Protein AF-A0A543CWU3-F1 (afdb_monomer)

Structure (mmCIF, N/CA/C/O backbone):
data_AF-A0A543CWU3-F1
#
_entry.id   AF-A0A543CWU3-F1
#
loop_
_atom_site.group_PDB
_atom_site.id
_atom_site.type_symbol
_atom_site.label_atom_id
_atom_site.label_alt_id
_atom_site.label_comp_id
_atom_site.label_asym_id
_atom_site.label_entity_id
_atom_site.label_seq_id
_atom_site.pdbx_PDB_ins_code
_atom_site.Cartn_x
_atom_site.Cartn_y
_atom_site.Cartn_z
_atom_site.occupancy
_atom_site.B_iso_or_equiv
_atom_site.auth_seq_id
_atom_site.auth_comp_id
_atom_site.auth_asym_id
_atom_site.auth_atom_id
_atom_site.pdbx_PDB_model_num
ATOM 1 N N . MET A 1 1 ? -4.677 5.388 -4.896 1.00 94.62 1 MET A N 1
ATOM 2 C CA . MET A 1 1 ? -3.622 6.237 -5.484 1.00 94.62 1 MET A CA 1
ATOM 3 C C . MET A 1 1 ? -2.905 5.457 -6.568 1.00 94.62 1 MET A C 1
ATOM 5 O O . MET A 1 1 ? -2.713 4.260 -6.399 1.00 94.62 1 MET A O 1
ATOM 9 N N . LEU A 1 2 ? -2.554 6.129 -7.661 1.00 96.38 2 LEU A N 1
ATOM 10 C CA . LEU A 1 2 ? -1.727 5.587 -8.738 1.00 96.38 2 LEU A CA 1
ATOM 11 C C . LEU A 1 2 ? -0.329 6.188 -8.590 1.00 96.38 2 LEU A C 1
ATOM 13 O O . LEU A 1 2 ? -0.213 7.404 -8.432 1.00 96.38 2 LEU A O 1
ATOM 17 N N . LEU A 1 3 ? 0.704 5.352 -8.581 1.00 94.81 3 LEU A N 1
ATOM 18 C CA . LEU A 1 3 ? 2.088 5.764 -8.368 1.00 94.81 3 LEU A CA 1
ATOM 19 C C . LEU A 1 3 ? 2.961 5.273 -9.525 1.00 94.81 3 LEU A C 1
ATOM 21 O O . LEU A 1 3 ? 2.738 4.160 -9.998 1.00 94.81 3 LEU A O 1
ATOM 25 N N . PRO A 1 4 ? 3.965 6.049 -9.966 1.00 93.94 4 PRO A N 1
ATOM 26 C CA . PRO A 1 4 ? 4.963 5.541 -10.901 1.00 93.94 4 PRO A CA 1
ATOM 27 C C . PRO A 1 4 ? 5.752 4.396 -10.251 1.00 93.94 4 PRO A C 1
ATOM 29 O O . PRO A 1 4 ? 6.070 4.468 -9.065 1.00 93.94 4 PRO A O 1
ATOM 32 N N . ALA A 1 5 ? 6.087 3.353 -11.006 1.00 92.69 5 ALA A N 1
ATOM 33 C CA . ALA A 1 5 ? 6.835 2.194 -10.518 1.00 92.69 5 ALA A CA 1
ATOM 34 C C . ALA A 1 5 ? 8.343 2.498 -10.400 1.00 92.69 5 ALA A C 1
ATOM 36 O O . ALA A 1 5 ? 9.180 1.924 -11.090 1.00 92.69 5 ALA A O 1
ATOM 37 N N . ILE A 1 6 ? 8.686 3.442 -9.523 1.00 91.62 6 ILE A N 1
ATOM 38 C CA . ILE A 1 6 ? 10.054 3.904 -9.254 1.00 91.62 6 ILE A CA 1
ATOM 39 C C . ILE A 1 6 ? 10.353 3.838 -7.751 1.00 91.62 6 ILE A C 1
ATOM 41 O O . ILE A 1 6 ? 9.427 3.983 -6.953 1.00 91.62 6 ILE A O 1
ATOM 45 N N . PRO A 1 7 ? 11.623 3.714 -7.317 1.00 89.12 7 PRO A N 1
ATOM 46 C CA . PRO A 1 7 ? 11.964 3.453 -5.910 1.00 89.12 7 PRO A CA 1
ATOM 47 C C . PRO A 1 7 ? 11.343 4.415 -4.880 1.00 89.12 7 PRO A C 1
ATOM 49 O O . PRO A 1 7 ? 10.994 4.019 -3.769 1.00 89.12 7 PRO A O 1
ATOM 52 N N . VAL A 1 8 ? 11.143 5.689 -5.238 1.00 92.25 8 VAL A N 1
ATOM 53 C CA . VAL A 1 8 ? 10.526 6.679 -4.335 1.00 92.25 8 VAL A CA 1
ATOM 54 C C . VAL A 1 8 ? 9.040 6.400 -4.050 1.00 92.25 8 VAL A C 1
ATOM 56 O O . VAL A 1 8 ? 8.508 6.869 -3.042 1.00 92.25 8 VAL A O 1
ATOM 59 N N . ALA A 1 9 ? 8.362 5.608 -4.884 1.00 93.69 9 ALA A N 1
ATOM 60 C CA . ALA A 1 9 ? 6.940 5.319 -4.749 1.00 93.69 9 ALA A CA 1
ATOM 61 C C . ALA A 1 9 ? 6.595 4.552 -3.470 1.00 93.69 9 ALA A C 1
ATOM 63 O O . ALA A 1 9 ? 5.557 4.842 -2.881 1.00 93.69 9 ALA A O 1
ATOM 64 N N . ALA A 1 10 ? 7.467 3.668 -2.973 1.00 93.94 10 ALA A N 1
ATOM 65 C CA . ALA A 1 10 ? 7.249 2.975 -1.700 1.00 93.94 10 ALA A CA 1
ATOM 66 C C . ALA A 1 10 ? 7.153 3.966 -0.527 1.00 93.94 10 ALA A C 1
ATOM 68 O O . ALA A 1 10 ? 6.221 3.921 0.279 1.00 93.94 10 ALA A O 1
ATOM 69 N N . ARG A 1 11 ? 8.059 4.956 -0.484 1.00 95.44 11 ARG A N 1
ATOM 70 C CA . ARG A 1 11 ? 8.013 6.035 0.514 1.00 95.44 11 ARG A CA 1
ATOM 71 C C . ARG A 1 11 ? 6.748 6.881 0.367 1.00 95.44 11 ARG A C 1
ATOM 73 O O . ARG A 1 11 ? 6.142 7.234 1.377 1.00 95.44 11 ARG A O 1
ATOM 80 N N . THR A 1 12 ? 6.352 7.206 -0.863 1.00 96.69 12 THR A N 1
ATOM 81 C CA . THR A 1 12 ? 5.120 7.961 -1.134 1.00 96.69 12 THR A CA 1
ATOM 82 C 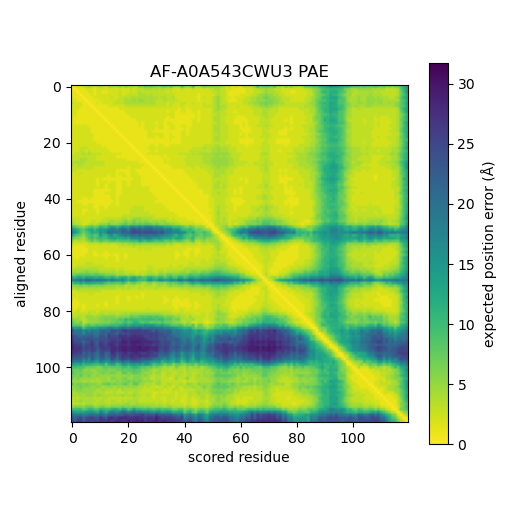C . THR A 1 12 ? 3.888 7.188 -0.662 1.00 96.69 12 THR A C 1
ATOM 84 O O . THR A 1 12 ? 3.093 7.732 0.103 1.00 96.69 12 THR A O 1
ATOM 87 N N . ALA A 1 13 ? 3.765 5.907 -1.021 1.00 96.31 13 ALA A N 1
ATOM 88 C CA . ALA A 1 13 ? 2.679 5.034 -0.583 1.00 96.31 13 ALA A CA 1
ATOM 89 C C . ALA A 1 13 ? 2.587 4.981 0.946 1.00 96.31 13 ALA A C 1
ATOM 91 O O . ALA A 1 13 ? 1.509 5.186 1.504 1.00 96.31 13 ALA A O 1
ATOM 92 N N . ARG A 1 14 ? 3.729 4.797 1.623 1.00 96.69 14 ARG A N 1
ATOM 93 C CA . ARG A 1 14 ? 3.820 4.750 3.086 1.00 96.69 14 ARG A CA 1
ATOM 94 C C . ARG A 1 14 ? 3.288 6.022 3.746 1.00 96.69 14 ARG A C 1
ATOM 96 O O . ARG A 1 14 ? 2.470 5.941 4.656 1.00 96.69 14 ARG A O 1
ATOM 103 N N . LEU A 1 15 ? 3.725 7.194 3.282 1.00 96.88 15 LEU A N 1
ATOM 104 C CA . LEU A 1 15 ? 3.306 8.482 3.849 1.00 96.88 15 LEU A CA 1
ATOM 105 C C . LEU A 1 15 ? 1.815 8.752 3.625 1.00 96.88 15 LEU A C 1
ATOM 107 O O . LEU A 1 15 ? 1.113 9.153 4.552 1.00 96.88 15 LEU A O 1
ATOM 111 N N . HIS A 1 16 ? 1.321 8.499 2.412 1.00 96.94 16 HIS A N 1
ATOM 112 C CA . HIS A 1 16 ? -0.095 8.675 2.098 1.00 96.94 16 HIS A CA 1
ATOM 113 C C . HIS A 1 16 ? -0.983 7.724 2.902 1.00 96.94 16 HIS A C 1
ATOM 115 O O . HIS A 1 16 ? -2.042 8.132 3.379 1.00 96.94 16 HIS A O 1
ATOM 121 N N . LEU A 1 17 ? -0.552 6.473 3.072 1.00 97.44 17 LEU A N 1
ATOM 122 C CA . LEU A 1 17 ? -1.302 5.490 3.837 1.00 97.44 17 LEU A CA 1
ATOM 123 C C . LEU A 1 17 ? -1.301 5.805 5.331 1.00 97.44 17 LEU A C 1
ATOM 125 O O . LEU A 1 17 ? -2.359 5.727 5.945 1.00 97.44 17 LEU A O 1
ATOM 129 N N . ARG A 1 18 ? -0.161 6.219 5.900 1.00 97.19 18 ARG A N 1
ATOM 130 C CA . ARG A 1 18 ? -0.082 6.643 7.305 1.00 97.19 18 ARG A CA 1
ATOM 131 C C . ARG A 1 18 ? -1.063 7.779 7.583 1.00 97.19 18 ARG A C 1
ATOM 133 O O . ARG A 1 18 ? -1.872 7.683 8.498 1.00 97.19 18 ARG A O 1
ATOM 140 N N . HIS A 1 19 ? -1.064 8.798 6.725 1.00 97.06 19 HIS A N 1
ATOM 141 C CA . HIS A 1 19 ? -2.001 9.909 6.848 1.00 9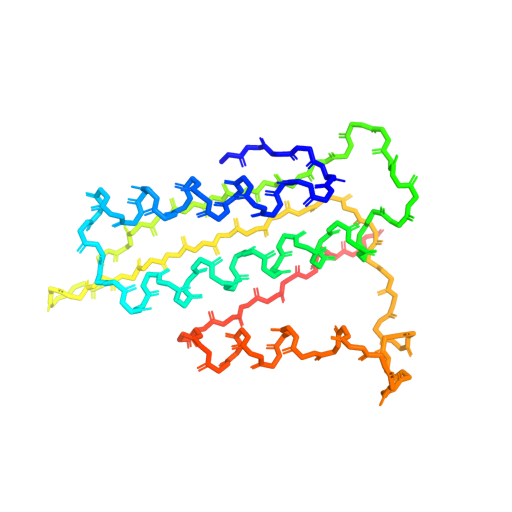7.06 19 HIS A CA 1
ATOM 142 C C . HIS A 1 19 ? -3.466 9.471 6.692 1.00 97.06 19 HIS A C 1
ATOM 144 O O . HIS A 1 19 ? -4.356 9.985 7.365 1.00 97.06 19 HIS A O 1
ATOM 150 N N . TRP A 1 20 ? -3.751 8.518 5.802 1.00 97.75 20 TRP A N 1
ATOM 151 C CA . TRP A 1 20 ? -5.099 7.969 5.674 1.00 97.75 20 TRP A CA 1
ATOM 152 C C . TRP A 1 20 ? -5.528 7.197 6.932 1.00 97.75 20 TRP A C 1
ATOM 154 O O . TRP A 1 20 ? -6.602 7.482 7.449 1.00 97.75 20 TRP A O 1
ATOM 164 N N . LEU A 1 21 ? -4.681 6.317 7.472 1.00 97.44 21 LEU A N 1
ATOM 165 C CA . LEU A 1 21 ? -4.947 5.555 8.699 1.00 97.44 21 LEU A CA 1
ATOM 166 C C . LEU A 1 21 ? -5.195 6.466 9.908 1.00 97.44 21 LEU A C 1
ATOM 168 O O . LEU A 1 21 ? -6.109 6.214 10.690 1.00 97.44 21 LEU A O 1
ATOM 172 N N . GLU A 1 22 ? -4.435 7.555 10.032 1.00 96.69 22 GLU A N 1
ATOM 173 C CA . GLU A 1 22 ? -4.650 8.572 11.069 1.00 96.69 22 GLU A CA 1
ATOM 174 C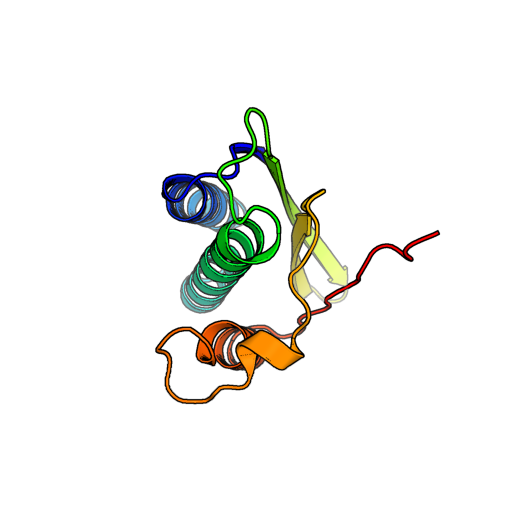 C . GLU A 1 22 ? -6.037 9.217 10.956 1.00 96.69 22 GLU A C 1
ATOM 176 O O . GLU A 1 22 ? -6.735 9.365 11.960 1.00 96.69 22 GLU A O 1
ATOM 181 N N . ARG A 1 23 ? -6.486 9.546 9.736 1.00 97.00 23 ARG A N 1
ATOM 182 C CA . ARG A 1 23 ? -7.837 10.091 9.509 1.00 97.00 23 ARG A CA 1
ATOM 183 C C . ARG A 1 23 ? -8.940 9.085 9.836 1.00 97.00 23 ARG A C 1
ATOM 185 O O . ARG A 1 23 ? -9.978 9.486 10.351 1.00 97.00 23 ARG A O 1
ATOM 192 N N . GLU A 1 24 ? -8.701 7.796 9.609 1.00 96.50 24 GLU A N 1
ATOM 193 C CA . GLU A 1 24 ? -9.603 6.705 10.013 1.00 96.50 24 GLU A CA 1
ATOM 194 C C . GLU A 1 24 ? -9.527 6.389 11.524 1.00 96.50 24 GLU A C 1
ATOM 196 O O . GLU A 1 24 ? -10.182 5.465 12.021 1.00 96.50 24 GLU A O 1
ATOM 201 N N . SER A 1 25 ? -8.729 7.153 12.286 1.00 95.62 25 SER A N 1
ATOM 202 C CA . SER A 1 25 ? -8.460 6.926 13.710 1.00 95.62 25 SER A CA 1
ATOM 203 C C . SER A 1 25 ? -7.958 5.504 13.988 1.00 95.62 25 SER A C 1
ATOM 205 O O . SER A 1 25 ? -8.368 4.878 14.971 1.00 95.62 25 SER A O 1
ATOM 207 N N . TRP A 1 26 ? -7.145 4.948 13.083 1.00 96.19 26 TRP A N 1
ATOM 208 C CA . TRP A 1 26 ? -6.541 3.625 13.238 1.00 96.19 26 TRP A CA 1
ATOM 209 C C . TRP A 1 26 ? -5.475 3.646 14.347 1.00 96.19 26 TRP A C 1
ATOM 211 O O . TRP A 1 26 ? -4.786 4.657 14.483 1.00 96.19 26 TRP A O 1
ATOM 221 N N . PRO A 1 27 ? -5.318 2.581 15.157 1.00 95.12 27 PRO A N 1
ATOM 222 C CA . PRO A 1 27 ? -4.339 2.589 16.241 1.00 95.12 27 PRO A CA 1
ATOM 223 C C . PRO A 1 27 ? -2.905 2.622 15.702 1.00 95.12 27 PRO A C 1
ATOM 225 O O . PRO A 1 27 ? -2.621 2.000 14.677 1.00 95.12 27 PRO A O 1
ATOM 228 N N . ASP A 1 28 ? -2.006 3.304 16.417 1.00 94.25 28 ASP A N 1
ATOM 229 C CA . ASP A 1 28 ? -0.655 3.603 15.927 1.00 94.25 28 ASP A CA 1
ATOM 230 C C . ASP A 1 28 ? 0.145 2.358 15.555 1.00 94.25 28 ASP A C 1
ATOM 232 O O . ASP A 1 28 ? 0.611 2.268 14.426 1.00 94.25 28 ASP A O 1
ATOM 236 N N . GLN A 1 29 ? 0.239 1.386 16.464 1.00 94.25 29 GLN A N 1
ATOM 237 C CA . GLN A 1 29 ? 1.043 0.178 16.275 1.00 94.25 29 GLN A CA 1
ATOM 238 C C . GLN A 1 29 ? 0.564 -0.668 15.068 1.00 94.25 29 GLN A C 1
ATOM 240 O O . GLN A 1 29 ? 1.348 -0.839 14.137 1.00 94.25 29 GLN A O 1
ATOM 245 N N . PRO A 1 30 ? -0.714 -1.102 14.977 1.00 93.56 30 PRO A N 1
ATOM 246 C CA . PRO A 1 30 ? -1.243 -1.720 13.757 1.00 93.56 30 PRO A CA 1
ATOM 247 C C . PRO A 1 30 ? -1.107 -0.842 12.509 1.00 93.56 30 PRO A C 1
ATOM 249 O O . PRO A 1 30 ? -0.978 -1.350 11.399 1.00 93.56 30 PRO A O 1
ATOM 252 N N . GLY A 1 31 ? -1.189 0.482 12.662 1.00 95.75 31 GLY A N 1
ATOM 253 C CA . GLY A 1 31 ? -1.009 1.409 11.553 1.00 95.75 31 GLY A CA 1
ATOM 254 C C . GLY A 1 31 ? 0.417 1.381 11.007 1.00 95.75 31 GLY A C 1
ATOM 255 O O . GLY A 1 31 ? 0.606 1.340 9.792 1.00 95.75 31 GLY A O 1
ATOM 256 N N . ASP A 1 32 ? 1.411 1.344 11.887 1.00 94.50 32 ASP A N 1
ATOM 257 C CA . ASP A 1 32 ? 2.822 1.254 11.523 1.00 94.50 32 ASP A CA 1
ATOM 258 C C . ASP A 1 32 ? 3.122 -0.076 10.834 1.00 94.50 32 ASP A C 1
ATOM 260 O O . ASP A 1 32 ? 3.724 -0.074 9.756 1.00 94.50 32 ASP A O 1
ATOM 264 N N . ASP A 1 33 ? 2.590 -1.175 11.369 1.00 94.25 33 ASP A N 1
ATOM 265 C CA . ASP A 1 33 ? 2.665 -2.500 10.757 1.00 94.25 33 ASP A CA 1
ATOM 266 C C . ASP A 1 33 ? 2.110 -2.464 9.324 1.00 94.25 33 ASP A C 1
ATOM 268 O O . ASP A 1 33 ? 2.808 -2.830 8.373 1.00 94.25 33 ASP A O 1
ATOM 272 N N . ILE A 1 34 ? 0.887 -1.945 9.136 1.00 95.00 34 ILE A N 1
ATOM 273 C CA . ILE A 1 34 ? 0.249 -1.802 7.814 1.00 95.00 34 ILE A CA 1
ATOM 274 C C . ILE A 1 34 ? 1.126 -0.967 6.873 1.00 95.00 34 ILE A C 1
ATOM 276 O O . ILE A 1 34 ? 1.335 -1.337 5.715 1.00 95.00 34 ILE A O 1
ATOM 280 N N . THR A 1 35 ? 1.665 0.157 7.345 1.00 95.75 35 THR A N 1
ATOM 281 C CA . THR A 1 35 ? 2.499 1.033 6.510 1.00 95.75 35 THR A CA 1
ATOM 282 C C . THR A 1 35 ? 3.822 0.383 6.112 1.00 95.75 35 THR A C 1
ATOM 284 O O . THR A 1 35 ? 4.287 0.601 4.989 1.00 95.75 35 THR A O 1
ATOM 287 N N . TYR A 1 36 ? 4.402 -0.443 6.985 1.00 94.06 36 TYR A N 1
ATOM 288 C CA . TYR A 1 36 ? 5.576 -1.248 6.677 1.00 94.06 36 TYR A CA 1
ATOM 289 C C . TYR A 1 36 ? 5.255 -2.271 5.587 1.00 94.06 36 TYR A C 1
ATOM 291 O O . TYR A 1 36 ? 5.924 -2.290 4.554 1.00 94.06 36 TYR A O 1
ATOM 299 N N . GLY A 1 37 ? 4.184 -3.052 5.764 1.00 92.75 37 GLY A N 1
ATOM 300 C CA . GLY A 1 37 ? 3.803 -4.074 4.790 1.00 92.75 37 GLY A CA 1
ATOM 301 C C . GLY A 1 37 ? 3.477 -3.495 3.415 1.00 92.75 37 GLY A C 1
ATOM 302 O O . GLY A 1 37 ? 3.880 -4.041 2.395 1.00 92.75 37 GLY A O 1
ATOM 303 N N . VAL A 1 38 ? 2.834 -2.328 3.360 1.00 94.19 38 VAL A N 1
ATOM 304 C CA . VAL A 1 38 ? 2.558 -1.655 2.083 1.00 94.19 38 VAL A CA 1
ATOM 305 C C . VAL A 1 38 ? 3.824 -1.106 1.440 1.00 94.19 38 VAL A C 1
ATOM 307 O O . VAL A 1 38 ? 3.971 -1.206 0.223 1.00 94.19 38 VAL A O 1
ATOM 310 N N . SER A 1 39 ? 4.747 -0.549 2.230 1.00 93.81 39 SER A N 1
ATOM 311 C CA . SER A 1 39 ? 6.050 -0.127 1.711 1.00 93.81 39 SER A CA 1
ATOM 312 C C . SER A 1 39 ? 6.773 -1.305 1.061 1.00 93.81 39 SER A C 1
ATOM 314 O O . SER A 1 39 ? 7.309 -1.145 -0.029 1.00 93.81 39 SER A O 1
ATOM 316 N N . GLU A 1 40 ? 6.743 -2.475 1.696 1.00 92.88 40 GLU A N 1
ATOM 317 C CA . GLU A 1 40 ? 7.417 -3.664 1.184 1.00 92.88 40 GLU A CA 1
ATOM 318 C C . GLU A 1 40 ? 6.729 -4.255 -0.045 1.00 92.88 40 GLU A C 1
ATOM 320 O O . GLU A 1 40 ? 7.384 -4.546 -1.040 1.00 92.88 40 GLU A O 1
ATOM 325 N N . ALA A 1 41 ? 5.400 -4.354 -0.038 1.00 92.12 41 ALA A N 1
ATOM 326 C CA . ALA A 1 41 ? 4.649 -4.823 -1.198 1.00 92.12 41 ALA A CA 1
ATOM 327 C C . ALA A 1 41 ? 4.882 -3.939 -2.438 1.00 92.12 41 ALA A C 1
ATOM 329 O O . ALA A 1 41 ? 5.012 -4.454 -3.548 1.00 92.12 41 ALA A O 1
ATOM 330 N N . VAL A 1 42 ? 4.964 -2.615 -2.260 1.00 93.25 42 VAL A N 1
ATOM 331 C CA . VAL A 1 42 ? 5.259 -1.678 -3.356 1.00 93.25 42 VAL A CA 1
ATOM 332 C C . VAL A 1 42 ? 6.701 -1.830 -3.842 1.00 93.25 42 VAL A C 1
ATOM 334 O O . VAL A 1 42 ? 6.914 -1.858 -5.052 1.00 93.25 42 VAL A O 1
ATOM 337 N N . THR A 1 43 ? 7.676 -1.961 -2.936 1.00 91.00 43 THR A N 1
ATOM 338 C CA . THR A 1 43 ? 9.072 -2.249 -3.306 1.00 91.00 43 THR A CA 1
ATOM 339 C C . THR A 1 43 ? 9.159 -3.539 -4.118 1.00 91.00 43 THR A C 1
ATOM 341 O O . THR A 1 43 ? 9.706 -3.522 -5.216 1.00 91.00 43 THR A O 1
ATOM 344 N N . ASN A 1 44 ? 8.524 -4.615 -3.649 1.00 88.69 44 ASN A N 1
ATOM 345 C CA . ASN A 1 44 ? 8.513 -5.909 -4.329 1.00 88.69 44 ASN A CA 1
ATOM 346 C C . ASN A 1 44 ? 7.915 -5.815 -5.736 1.00 88.69 44 ASN A C 1
ATOM 348 O O . ASN A 1 44 ? 8.482 -6.359 -6.680 1.00 88.69 44 ASN A O 1
ATOM 352 N N . ALA A 1 45 ? 6.800 -5.099 -5.903 1.00 89.38 45 ALA A N 1
ATOM 353 C CA . ALA A 1 45 ? 6.205 -4.888 -7.220 1.00 89.38 45 ALA A CA 1
ATOM 354 C C . ALA A 1 45 ? 7.173 -4.161 -8.173 1.00 89.38 45 ALA A C 1
ATOM 356 O O . ALA A 1 45 ? 7.334 -4.557 -9.323 1.00 89.38 45 ALA A O 1
ATOM 357 N N . ILE A 1 46 ? 7.869 -3.126 -7.696 1.00 89.00 46 ILE A N 1
ATOM 358 C CA . ILE A 1 46 ? 8.837 -2.368 -8.504 1.00 89.00 46 ILE A CA 1
ATOM 359 C C . ILE A 1 46 ? 10.044 -3.235 -8.876 1.00 89.00 46 ILE A C 1
ATOM 361 O O . ILE A 1 46 ? 10.434 -3.281 -10.040 1.00 89.00 46 ILE A O 1
ATOM 365 N N . GLU A 1 47 ? 10.622 -3.937 -7.903 1.00 86.12 47 GLU A N 1
ATOM 366 C CA . GLU A 1 47 ? 11.840 -4.727 -8.095 1.00 86.12 47 GLU A CA 1
ATOM 367 C C . GLU A 1 47 ? 11.604 -5.975 -8.953 1.00 86.12 47 GLU A C 1
ATOM 369 O O . GLU A 1 47 ? 12.444 -6.329 -9.787 1.00 86.12 47 GLU A O 1
ATOM 374 N N . HIS A 1 48 ? 10.465 -6.645 -8.770 1.00 85.50 48 HIS A N 1
ATOM 375 C CA . HIS A 1 48 ? 10.221 -7.954 -9.372 1.00 85.50 48 HIS A CA 1
ATOM 376 C C . HIS A 1 48 ? 9.316 -7.921 -10.598 1.00 85.50 48 HIS A C 1
ATOM 378 O O . HIS A 1 48 ? 9.501 -8.768 -11.473 1.00 85.50 48 HIS A O 1
ATOM 384 N N . ALA A 1 49 ? 8.375 -6.977 -10.685 1.00 86.06 49 ALA A N 1
ATOM 385 C CA . ALA A 1 49 ? 7.466 -6.869 -11.827 1.00 86.06 49 ALA A CA 1
ATOM 386 C C . ALA A 1 49 ? 7.991 -5.914 -12.917 1.00 86.06 49 ALA A C 1
ATOM 388 O O . ALA A 1 49 ? 7.617 -6.053 -14.085 1.00 86.06 49 ALA A O 1
ATOM 389 N N . TYR A 1 50 ? 8.892 -4.983 -12.560 1.00 85.25 50 TYR A N 1
ATOM 390 C CA . TYR A 1 50 ? 9.431 -3.951 -13.461 1.00 85.25 50 TYR A CA 1
ATOM 391 C C . TYR A 1 50 ? 10.972 -3.848 -13.468 1.00 85.25 50 TYR A C 1
ATOM 393 O O . TYR A 1 50 ? 11.536 -2.768 -13.281 1.00 85.25 50 TYR A O 1
ATOM 401 N N . PRO A 1 51 ? 11.696 -4.941 -13.765 1.00 70.75 51 PRO A N 1
ATOM 402 C CA . PRO A 1 51 ? 13.148 -5.016 -13.595 1.00 70.75 51 PRO A CA 1
ATOM 403 C C . PRO A 1 51 ? 14.008 -4.077 -14.461 1.00 70.75 51 PRO A C 1
ATOM 405 O O . PRO A 1 51 ? 15.205 -3.956 -14.208 1.00 70.75 51 PRO A O 1
ATOM 408 N N . ALA A 1 52 ? 13.439 -3.458 -15.498 1.00 69.00 52 ALA A N 1
ATOM 409 C CA . ALA A 1 52 ? 14.160 -2.606 -16.445 1.00 69.00 52 ALA A CA 1
ATOM 410 C C . ALA A 1 52 ? 13.567 -1.193 -16.557 1.00 69.00 52 ALA A C 1
ATOM 412 O O . ALA A 1 52 ? 13.670 -0.588 -17.619 1.00 69.00 52 ALA A O 1
ATOM 413 N N . GLY A 1 53 ? 12.939 -0.681 -15.487 1.00 61.62 53 GLY A N 1
ATOM 414 C CA . GLY A 1 53 ? 12.451 0.702 -15.437 1.00 61.62 53 GLY A CA 1
ATOM 415 C C . GLY A 1 53 ? 11.566 1.043 -16.633 1.00 61.62 53 GLY A C 1
ATOM 416 O O . GLY A 1 53 ? 11.853 1.998 -17.344 1.00 61.62 53 GLY A O 1
ATOM 417 N N . ILE A 1 54 ? 10.557 0.203 -16.887 1.00 71.25 54 ILE A N 1
ATOM 418 C CA . ILE A 1 54 ? 9.621 0.394 -17.997 1.00 71.25 54 ILE A CA 1
ATOM 419 C C . ILE A 1 54 ? 9.005 1.790 -17.862 1.00 71.25 54 ILE A C 1
ATOM 421 O O . ILE A 1 54 ? 8.392 2.096 -16.834 1.00 71.25 54 ILE A O 1
ATOM 425 N N . ASP A 1 55 ? 9.186 2.620 -18.890 1.00 72.00 55 ASP A N 1
ATOM 426 C CA . ASP A 1 55 ? 8.585 3.949 -18.947 1.00 72.00 55 ASP A CA 1
ATOM 427 C C . ASP A 1 55 ? 7.063 3.828 -18.772 1.00 72.00 55 ASP A C 1
ATOM 429 O O . ASP A 1 55 ? 6.429 2.913 -19.299 1.00 72.00 55 ASP A O 1
ATOM 433 N N . ASP A 1 56 ? 6.483 4.723 -17.973 1.00 82.19 56 ASP A N 1
ATOM 434 C CA . ASP A 1 56 ? 5.055 4.743 -17.623 1.00 82.19 56 ASP A CA 1
ATOM 435 C C . ASP A 1 56 ? 4.520 3.515 -16.851 1.00 82.19 56 ASP A C 1
ATOM 437 O O . ASP A 1 56 ? 3.306 3.373 -16.673 1.00 82.19 56 ASP A O 1
ATOM 441 N N . ALA A 1 57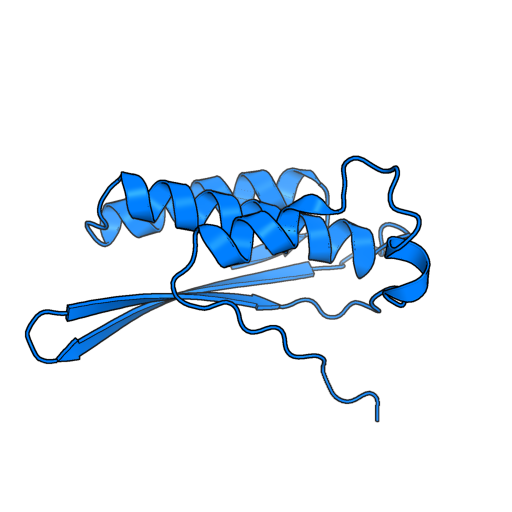 ? 5.386 2.647 -16.310 1.00 90.50 57 ALA A N 1
ATOM 442 C CA . ALA A 1 57 ? 4.949 1.606 -15.382 1.00 90.50 57 ALA A CA 1
ATOM 443 C C . ALA A 1 57 ? 4.354 2.213 -14.103 1.00 90.50 57 ALA A C 1
ATOM 445 O O . ALA A 1 57 ? 4.856 3.199 -13.552 1.00 90.50 57 ALA A O 1
ATOM 446 N N . THR A 1 58 ? 3.282 1.601 -13.600 1.00 94.06 58 THR A N 1
ATOM 447 C CA . THR A 1 58 ? 2.551 2.109 -12.438 1.00 94.06 58 THR A CA 1
ATOM 448 C C . THR A 1 58 ? 2.191 1.016 -11.446 1.00 94.06 58 THR A C 1
ATOM 450 O O . THR A 1 58 ? 1.973 -0.139 -11.800 1.00 94.06 58 THR A O 1
ATOM 453 N N . VAL A 1 59 ? 2.093 1.419 -10.182 1.00 94.44 59 VAL A N 1
ATOM 454 C CA . VAL A 1 59 ? 1.559 0.619 -9.085 1.00 94.44 59 VAL A CA 1
ATOM 455 C C . VAL A 1 59 ? 0.327 1.329 -8.538 1.00 94.44 59 VAL A C 1
ATOM 457 O O . VAL A 1 59 ? 0.355 2.519 -8.208 1.00 94.44 59 VAL A O 1
ATOM 460 N N . THR A 1 60 ? -0.772 0.594 -8.425 1.00 96.62 60 THR A N 1
ATOM 461 C CA . THR A 1 60 ? -2.015 1.078 -7.830 1.00 96.62 60 THR A CA 1
ATOM 462 C C . THR A 1 60 ? -2.096 0.626 -6.381 1.00 96.62 60 THR A C 1
ATOM 464 O O . THR A 1 60 ? -2.017 -0.562 -6.095 1.00 96.62 60 THR A O 1
ATOM 467 N N . VAL A 1 61 ? -2.305 1.568 -5.461 1.00 96.81 61 VAL A N 1
ATOM 468 C CA . VAL A 1 61 ? -2.555 1.284 -4.041 1.00 96.81 61 VAL A CA 1
ATOM 469 C C . VAL A 1 61 ? -3.943 1.789 -3.674 1.00 96.81 61 VAL A C 1
ATOM 471 O O . VAL A 1 61 ? -4.227 2.985 -3.770 1.00 96.81 61 VAL A O 1
ATOM 474 N N . THR A 1 62 ? -4.818 0.894 -3.240 1.00 97.44 62 THR A N 1
ATOM 475 C CA . THR A 1 62 ? -6.161 1.219 -2.740 1.00 97.44 62 THR A CA 1
ATOM 476 C C . THR A 1 62 ? -6.276 0.786 -1.292 1.00 97.44 62 THR A C 1
ATOM 478 O O . THR A 1 62 ? -5.721 -0.242 -0.921 1.00 97.44 62 THR A O 1
ATOM 481 N N . ALA A 1 63 ? -6.951 1.586 -0.473 1.00 96.75 63 ALA A N 1
ATOM 482 C CA . ALA A 1 63 ? -7.146 1.304 0.938 1.00 96.75 63 ALA A CA 1
ATOM 483 C C . ALA A 1 63 ? -8.596 1.607 1.319 1.00 96.75 63 ALA A C 1
ATOM 485 O O . ALA A 1 63 ? -9.151 2.615 0.877 1.00 96.75 63 ALA A O 1
ATOM 486 N N . GLU A 1 64 ? -9.198 0.725 2.106 1.00 96.69 64 GLU A N 1
ATOM 487 C CA . GLU A 1 64 ? -10.571 0.839 2.590 1.00 96.69 64 GLU A CA 1
ATOM 488 C C . GLU A 1 64 ? -10.673 0.330 4.032 1.00 96.69 64 GLU A C 1
ATOM 490 O O . GLU A 1 64 ? -9.905 -0.540 4.446 1.00 96.69 64 GLU A O 1
ATOM 495 N N . VAL A 1 65 ? -11.619 0.875 4.800 1.00 95.75 65 VAL A N 1
ATOM 496 C CA . VAL A 1 65 ? -11.997 0.339 6.113 1.00 95.75 65 VAL A CA 1
ATOM 497 C C . VAL A 1 65 ? -13.351 -0.347 5.986 1.00 95.75 65 VAL A C 1
ATOM 499 O O . VAL A 1 65 ? -14.352 0.278 5.647 1.00 95.75 65 VAL A O 1
ATOM 502 N N . GLU A 1 66 ? -13.385 -1.638 6.292 1.00 94.69 66 GLU A N 1
ATOM 503 C CA . GLU A 1 66 ? -14.596 -2.448 6.356 1.00 94.69 66 GLU A CA 1
ATOM 504 C C . GLU A 1 66 ? -15.070 -2.559 7.809 1.00 94.69 66 GLU A C 1
A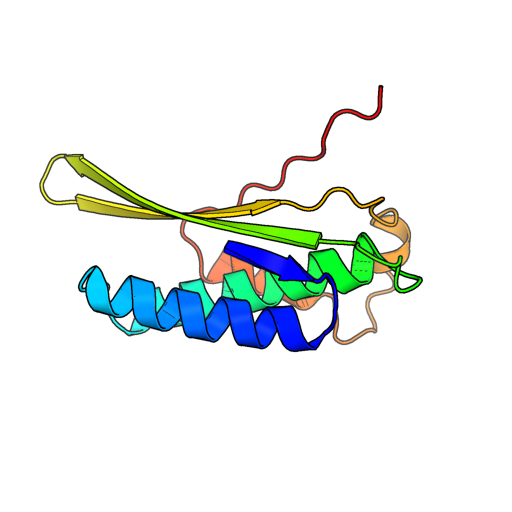TOM 506 O O . GLU A 1 66 ? -14.280 -2.868 8.702 1.00 94.69 66 GLU A O 1
ATOM 511 N N . LEU A 1 67 ? -16.366 -2.364 8.065 1.00 93.12 67 LEU A N 1
ATOM 512 C CA . LEU A 1 67 ? -16.974 -2.662 9.365 1.00 93.12 67 LEU A CA 1
ATOM 513 C C . LEU A 1 67 ? -17.429 -4.125 9.382 1.00 93.12 67 LEU A C 1
ATOM 515 O O . LEU A 1 67 ? -18.244 -4.531 8.559 1.00 93.12 67 LEU A O 1
ATOM 519 N N . LEU A 1 68 ? -16.930 -4.915 10.333 1.00 87.88 68 LEU A N 1
ATOM 520 C CA . LEU A 1 68 ? -17.160 -6.366 10.401 1.00 87.88 68 LEU A CA 1
ATOM 521 C C . LEU A 1 68 ? -18.330 -6.761 11.322 1.00 87.88 68 LEU A C 1
ATOM 523 O O . LEU A 1 68 ? -18.463 -7.920 11.707 1.00 87.88 68 LEU A O 1
ATOM 527 N N . GLY A 1 69 ? -19.194 -5.807 11.678 1.00 82.06 69 GLY A N 1
ATOM 528 C CA . GLY A 1 69 ? -20.171 -5.986 12.753 1.00 82.06 69 GLY A CA 1
ATOM 529 C C . GLY A 1 69 ? -19.506 -5.961 14.136 1.00 82.06 69 GLY A C 1
ATOM 530 O O . GLY A 1 69 ? -18.288 -5.881 14.256 1.00 82.06 69 GLY A O 1
ATOM 531 N N . THR A 1 70 ? -20.315 -5.926 15.200 1.00 81.56 70 THR A N 1
ATOM 532 C CA . THR A 1 70 ? -19.861 -5.928 16.613 1.00 81.56 70 THR A CA 1
ATOM 533 C C . THR A 1 70 ? -18.832 -4.847 16.996 1.00 81.56 70 THR A C 1
ATOM 535 O O . THR A 1 70 ? -18.063 -5.035 17.932 1.00 81.56 70 THR A O 1
ATOM 538 N N . GLY A 1 71 ? -18.797 -3.717 16.280 1.00 84.56 71 GLY A N 1
ATOM 539 C CA . GLY A 1 71 ? -17.819 -2.642 16.511 1.00 84.56 71 GLY A CA 1
ATOM 540 C C . GLY A 1 71 ? -16.399 -2.963 16.028 1.00 84.56 71 GLY A C 1
ATOM 541 O O . GLY A 1 71 ? -15.488 -2.170 16.251 1.00 84.56 71 GLY A O 1
ATOM 542 N N . MET A 1 72 ? -16.206 -4.101 15.358 1.00 90.19 72 MET A N 1
ATOM 543 C CA . MET A 1 72 ? -14.939 -4.471 14.744 1.00 90.19 72 MET A CA 1
ATOM 544 C C . MET A 1 72 ? -14.803 -3.804 13.375 1.00 90.19 72 MET A C 1
ATOM 546 O O . MET A 1 72 ? -15.776 -3.663 12.629 1.00 90.19 72 MET A O 1
ATOM 550 N N . ARG A 1 73 ? -13.576 -3.427 13.025 1.00 94.06 73 ARG A N 1
ATOM 551 C CA . ARG A 1 73 ? -13.234 -2.863 11.719 1.00 94.06 73 ARG A CA 1
ATOM 552 C C . ARG A 1 73 ? -11.964 -3.506 11.175 1.00 94.06 73 ARG A C 1
ATOM 554 O O . ARG A 1 73 ? -11.116 -3.935 11.950 1.00 94.06 73 ARG A O 1
ATOM 561 N N . ARG A 1 74 ? -11.827 -3.546 9.854 1.00 95.06 74 ARG A N 1
ATOM 562 C CA . ARG A 1 74 ? -10.671 -4.084 9.129 1.00 95.06 74 ARG A CA 1
ATOM 563 C C . ARG A 1 74 ? -10.190 -3.064 8.113 1.00 95.06 74 ARG A C 1
ATOM 565 O O . ARG A 1 74 ? -10.973 -2.630 7.280 1.00 95.06 74 ARG A O 1
ATOM 572 N N . ALA A 1 75 ? -8.908 -2.725 8.149 1.00 96.31 75 ALA A N 1
ATOM 573 C CA . ALA A 1 75 ? -8.270 -2.000 7.063 1.00 96.31 75 ALA A CA 1
ATOM 574 C C . ALA A 1 75 ? -7.850 -3.016 5.996 1.00 96.31 75 ALA A C 1
ATOM 576 O O . ALA A 1 75 ? -7.096 -3.945 6.287 1.00 96.31 75 ALA A O 1
ATOM 577 N N . ARG A 1 76 ? -8.341 -2.864 4.766 1.00 96.06 76 ARG A N 1
ATOM 578 C CA . ARG A 1 76 ? -7.856 -3.621 3.612 1.00 96.06 76 ARG A CA 1
ATOM 579 C C . ARG A 1 76 ? -7.042 -2.689 2.735 1.00 96.06 76 ARG A C 1
ATOM 581 O O . ARG A 1 76 ? -7.542 -1.657 2.302 1.00 96.06 76 ARG A O 1
ATOM 588 N N . VAL A 1 77 ? -5.814 -3.094 2.425 1.00 96.56 77 VAL A N 1
ATOM 589 C CA . VAL A 1 77 ? -4.991 -2.440 1.408 1.00 96.56 77 VAL A CA 1
ATOM 590 C C . VAL A 1 77 ? -4.762 -3.414 0.264 1.00 96.56 77 VAL A C 1
ATOM 592 O O . VAL A 1 77 ? -4.358 -4.552 0.483 1.00 96.56 77 VAL A O 1
ATOM 595 N N . ARG A 1 78 ? -5.031 -2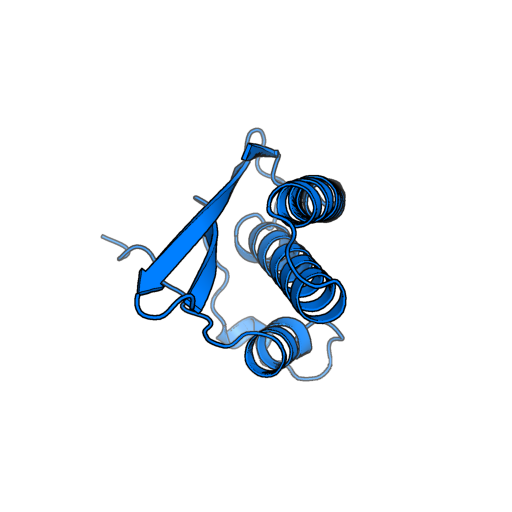.974 -0.964 1.00 96.31 78 ARG A N 1
ATOM 596 C CA . ARG A 1 78 ? -4.739 -3.719 -2.188 1.00 96.31 78 ARG A CA 1
ATOM 597 C C . ARG A 1 78 ? -3.692 -2.958 -2.986 1.00 96.31 78 ARG A C 1
ATOM 599 O O . ARG A 1 78 ? -3.913 -1.802 -3.355 1.00 96.31 78 ARG A O 1
ATOM 606 N N . ILE A 1 79 ? -2.582 -3.639 -3.250 1.00 95.19 79 ILE A N 1
ATOM 607 C CA . ILE A 1 79 ? -1.538 -3.215 -4.176 1.00 95.19 79 ILE A CA 1
ATOM 608 C C . ILE A 1 79 ? -1.726 -4.012 -5.466 1.00 95.19 79 ILE A C 1
ATOM 610 O O . ILE A 1 79 ? -1.973 -5.217 -5.421 1.00 95.19 79 ILE A O 1
ATOM 614 N N . SER A 1 80 ? -1.668 -3.342 -6.609 1.00 94.06 80 SER A N 1
ATOM 615 C CA . SER A 1 80 ? -1.777 -3.979 -7.918 1.00 94.06 80 SER A CA 1
ATOM 616 C C . SER A 1 80 ? -0.759 -3.378 -8.869 1.00 94.06 80 SER A C 1
ATOM 618 O O . SER A 1 80 ? -0.658 -2.156 -8.987 1.00 94.06 80 SER A O 1
ATOM 620 N N . ASP A 1 81 ? -0.029 -4.251 -9.543 1.00 91.75 81 ASP A N 1
ATOM 621 C CA . ASP A 1 81 ? 0.840 -3.934 -10.662 1.00 91.75 81 ASP A CA 1
ATOM 622 C C . ASP A 1 81 ? 0.338 -4.646 -11.927 1.00 91.75 81 ASP A C 1
ATOM 624 O O . ASP A 1 81 ? -0.548 -5.502 -11.887 1.00 91.75 81 ASP A O 1
ATOM 628 N N . HIS A 1 82 ? 0.892 -4.240 -13.059 1.00 88.12 82 HIS A N 1
ATOM 629 C CA . HIS A 1 82 ? 0.656 -4.821 -14.380 1.00 88.12 82 HIS A CA 1
ATOM 630 C C . HIS A 1 82 ? 1.962 -5.347 -14.991 1.00 88.12 82 HIS A C 1
ATOM 632 O O . HIS A 1 82 ? 2.107 -5.380 -16.211 1.00 88.12 82 HIS A O 1
ATOM 638 N N . GLY A 1 83 ? 2.954 -5.644 -14.149 1.00 85.38 83 GLY A N 1
ATOM 639 C CA . GLY A 1 83 ? 4.269 -6.074 -14.592 1.00 85.38 83 GLY A CA 1
ATOM 640 C C . GLY A 1 83 ? 4.346 -7.582 -14.797 1.00 85.38 83 GLY A C 1
ATOM 641 O O . GLY A 1 83 ? 3.398 -8.333 -14.563 1.00 85.38 83 GLY A O 1
ATOM 642 N N . HIS A 1 84 ? 5.520 -8.032 -15.227 1.00 83.56 84 HIS A N 1
ATOM 643 C CA . HIS A 1 84 ? 5.820 -9.451 -15.361 1.00 83.56 84 HIS A CA 1
ATOM 644 C C . HIS A 1 84 ? 6.755 -9.859 -14.235 1.00 83.56 84 HIS A C 1
ATOM 646 O O . HIS A 1 84 ? 7.933 -9.504 -14.227 1.00 83.56 84 HIS A O 1
ATOM 652 N N . TRP A 1 85 ? 6.209 -10.604 -13.278 1.00 83.62 85 TRP A N 1
ATOM 653 C CA . TRP A 1 85 ? 6.952 -11.074 -12.121 1.00 83.62 85 TRP A CA 1
ATOM 654 C C . TRP A 1 85 ? 8.031 -12.073 -12.528 1.00 83.62 85 TRP A C 1
ATOM 656 O O . TRP A 1 85 ? 7.762 -13.058 -13.222 1.00 83.62 85 TRP A O 1
ATOM 666 N N . ARG A 1 86 ? 9.256 -11.841 -12.054 1.00 71.94 86 ARG A N 1
ATOM 667 C CA . ARG A 1 86 ? 10.334 -12.827 -12.175 1.00 71.94 86 ARG A CA 1
ATOM 668 C C . ARG A 1 86 ? 9.968 -14.114 -11.416 1.00 71.94 86 ARG A C 1
ATOM 670 O O . ARG A 1 86 ? 9.443 -14.025 -10.303 1.00 71.94 86 ARG A O 1
ATOM 677 N N . PRO A 1 87 ? 10.239 -15.308 -11.977 1.00 61.12 87 PRO A N 1
ATOM 678 C CA . PRO A 1 87 ? 9.953 -16.572 -11.308 1.00 61.12 87 PRO A CA 1
ATOM 679 C C . PRO A 1 87 ? 10.651 -16.669 -9.944 1.00 61.12 87 PRO A C 1
ATOM 681 O O . PRO A 1 87 ? 11.853 -16.445 -9.831 1.00 61.12 87 PRO A O 1
ATOM 684 N N . ILE A 1 88 ? 9.904 -17.087 -8.917 1.00 55.59 88 ILE A N 1
ATOM 685 C CA . ILE A 1 88 ? 10.357 -17.194 -7.512 1.00 55.59 88 ILE A CA 1
ATOM 686 C C . ILE A 1 88 ? 11.574 -18.131 -7.340 1.00 55.59 88 ILE A C 1
ATOM 688 O O . ILE A 1 88 ? 12.314 -18.027 -6.360 1.00 55.59 88 ILE A O 1
ATOM 692 N N . LEU A 1 89 ? 11.835 -19.011 -8.313 1.00 49.16 89 LEU A N 1
ATOM 693 C CA . LEU A 1 89 ? 13.016 -19.880 -8.325 1.00 49.16 89 LEU A CA 1
ATOM 694 C C . LEU A 1 89 ? 14.338 -19.090 -8.356 1.00 49.16 89 LEU A C 1
ATOM 696 O O . LEU A 1 89 ? 15.309 -19.559 -7.777 1.00 49.16 89 LEU A O 1
ATOM 700 N N . GLU A 1 90 ? 14.368 -17.882 -8.930 1.00 45.81 90 GLU A N 1
ATOM 701 C CA . GLU A 1 90 ? 15.556 -17.005 -8.928 1.00 45.81 90 GLU A CA 1
ATOM 702 C C . GLU A 1 90 ? 15.682 -16.152 -7.651 1.00 45.81 90 GLU A C 1
ATOM 704 O O . GLU A 1 90 ? 16.699 -15.503 -7.426 1.00 45.81 90 GLU A O 1
ATOM 709 N N . LEU A 1 91 ? 14.652 -16.144 -6.796 1.00 50.25 91 LEU A N 1
ATOM 710 C CA . LEU A 1 91 ? 14.632 -15.412 -5.521 1.00 50.25 91 LEU A CA 1
ATOM 711 C C . LEU A 1 91 ? 15.069 -16.292 -4.335 1.00 50.25 91 LEU A C 1
ATOM 713 O O . LEU A 1 91 ? 15.175 -15.807 -3.210 1.00 50.25 91 LEU A O 1
ATOM 717 N N . SER A 1 92 ? 15.304 -17.587 -4.582 1.00 41.03 92 SER A N 1
ATOM 718 C CA . SER A 1 92 ? 15.592 -18.609 -3.564 1.00 41.03 92 SER A CA 1
ATOM 719 C C . SER A 1 92 ? 17.085 -18.901 -3.370 1.00 41.03 92 SER A C 1
ATOM 721 O O . SER A 1 92 ? 17.436 -19.785 -2.586 1.00 41.03 92 SER A O 1
ATOM 723 N N . ASP A 1 93 ? 17.974 -18.132 -4.001 1.00 37.03 93 ASP A N 1
ATOM 724 C CA . ASP A 1 93 ? 19.396 -18.116 -3.655 1.00 37.03 93 ASP A CA 1
ATOM 725 C C . ASP A 1 93 ? 19.541 -17.373 -2.319 1.00 37.03 93 ASP A C 1
ATOM 727 O O . ASP A 1 93 ? 19.842 -16.182 -2.278 1.00 37.03 93 ASP A O 1
ATOM 731 N N . GLY A 1 94 ? 19.214 -18.077 -1.228 1.00 41.84 94 GLY A N 1
ATOM 732 C CA . GLY A 1 94 ? 19.003 -17.614 0.150 1.00 41.84 94 GLY A CA 1
ATOM 733 C C . GLY A 1 94 ? 20.185 -16.931 0.852 1.00 41.84 94 GLY A C 1
ATOM 734 O O . GLY A 1 94 ? 20.494 -17.250 1.996 1.00 41.84 94 GLY A O 1
ATOM 735 N N . HIS A 1 95 ? 20.829 -15.971 0.194 1.00 36.47 95 HIS A N 1
ATOM 736 C CA . HIS A 1 95 ? 21.931 -15.165 0.704 1.00 36.47 95 HIS A CA 1
ATOM 737 C C . HIS A 1 95 ? 21.837 -13.670 0.344 1.00 36.47 95 HIS A C 1
ATOM 739 O O . HIS A 1 95 ? 22.800 -12.932 0.552 1.00 36.47 95 HIS A O 1
ATOM 745 N N . GLY A 1 96 ? 20.684 -13.188 -0.135 1.00 41.38 96 GLY A N 1
ATOM 746 C CA . GLY A 1 96 ? 20.421 -11.756 -0.330 1.00 41.38 96 GLY A CA 1
ATOM 747 C C . GLY A 1 96 ? 19.547 -11.144 0.781 1.00 41.38 96 GLY A C 1
ATOM 748 O O . GLY A 1 96 ? 18.652 -11.821 1.284 1.00 41.38 96 GLY A O 1
ATOM 749 N N . PRO A 1 97 ? 19.715 -9.853 1.138 1.00 46.44 97 PRO A N 1
ATOM 750 C CA . PRO A 1 97 ? 18.897 -9.160 2.150 1.00 46.44 97 PRO A CA 1
ATOM 751 C C . PRO A 1 97 ? 17.403 -8.982 1.785 1.00 46.44 97 PRO A C 1
ATOM 753 O O . PRO A 1 97 ? 16.660 -8.373 2.549 1.00 46.44 97 PRO A O 1
ATOM 756 N N . HIS A 1 98 ? 16.952 -9.529 0.652 1.00 53.56 98 HIS A N 1
ATOM 757 C CA . HIS A 1 98 ? 15.660 -9.260 0.006 1.00 53.56 98 HIS A CA 1
ATOM 758 C C . HIS A 1 98 ? 14.594 -10.361 0.223 1.00 53.56 98 HIS A C 1
ATOM 760 O O . HIS A 1 98 ? 13.496 -10.273 -0.309 1.00 53.56 98 HIS A O 1
ATOM 766 N N . GLY A 1 99 ? 14.883 -11.406 1.012 1.00 57.91 99 GLY A N 1
ATOM 767 C CA . GLY A 1 99 ? 13.957 -12.533 1.241 1.00 57.91 99 GLY A CA 1
ATOM 768 C C . GLY A 1 99 ? 13.045 -12.415 2.472 1.00 57.91 99 GLY A C 1
ATOM 769 O O . GLY A 1 99 ? 12.183 -13.265 2.686 1.00 57.91 99 GLY A O 1
ATOM 770 N N . HIS A 1 100 ? 13.229 -11.398 3.319 1.00 69.19 100 HIS A N 1
ATOM 771 C CA . HIS A 1 100 ? 12.497 -11.292 4.590 1.00 69.19 100 HIS A CA 1
ATOM 772 C C . HIS A 1 100 ? 11.171 -10.537 4.487 1.00 69.19 100 HIS A C 1
ATOM 774 O O . HIS A 1 100 ? 10.329 -10.694 5.369 1.00 69.19 100 HIS A O 1
ATOM 780 N N . GLY A 1 101 ? 10.967 -9.753 3.426 1.00 75.56 101 GLY A N 1
ATOM 781 C CA . GLY A 1 101 ? 9.798 -8.892 3.270 1.00 75.56 101 GLY A CA 1
ATOM 782 C C . GLY A 1 101 ? 8.477 -9.630 3.400 1.00 75.56 101 GLY A C 1
ATOM 783 O O . GLY A 1 101 ? 7.621 -9.263 4.201 1.00 75.56 101 GLY A O 1
ATOM 784 N N . LEU A 1 102 ? 8.335 -10.735 2.666 1.00 75.62 102 LEU A N 1
ATOM 785 C CA . LEU A 1 102 ? 7.130 -11.560 2.709 1.00 75.62 102 LEU A CA 1
ATOM 786 C C . LEU A 1 102 ? 6.926 -12.217 4.081 1.00 75.62 102 LEU A C 1
ATOM 788 O O . LEU A 1 102 ? 5.801 -12.267 4.577 1.00 75.62 102 LEU A O 1
ATOM 792 N N . THR A 1 103 ? 8.001 -12.689 4.714 1.00 79.00 103 THR A N 1
ATOM 793 C CA . THR A 1 103 ? 7.954 -13.285 6.057 1.00 79.00 103 THR A CA 1
ATOM 794 C C . THR A 1 103 ? 7.500 -12.265 7.098 1.00 79.00 103 THR A C 1
ATOM 796 O O . THR A 1 103 ? 6.629 -12.564 7.911 1.00 79.00 103 THR A O 1
ATOM 799 N N . LEU A 1 104 ? 8.037 -11.045 7.046 1.00 80.69 104 LEU A N 1
ATOM 800 C CA . LEU A 1 104 ? 7.660 -9.962 7.951 1.00 80.69 104 LEU A CA 1
ATOM 801 C C . LEU A 1 104 ? 6.225 -9.497 7.692 1.00 80.69 104 LEU A C 1
ATOM 803 O O . LEU A 1 104 ? 5.460 -9.363 8.640 1.00 80.69 104 LEU A O 1
ATOM 807 N N . MET A 1 105 ? 5.817 -9.344 6.429 1.00 82.75 105 MET A N 1
ATOM 808 C CA . MET A 1 105 ? 4.427 -9.026 6.084 1.00 82.75 105 MET A CA 1
ATOM 809 C C . MET A 1 105 ? 3.443 -10.064 6.635 1.00 82.75 105 MET A C 1
ATOM 811 O O . MET A 1 105 ? 2.421 -9.683 7.196 1.00 82.75 105 MET A O 1
ATOM 815 N N . ASN A 1 106 ? 3.755 -11.360 6.540 1.00 81.50 106 ASN A N 1
ATOM 816 C CA . ASN A 1 106 ? 2.909 -12.415 7.109 1.00 81.50 106 ASN A CA 1
ATOM 817 C C . ASN A 1 106 ? 2.909 -12.441 8.646 1.00 81.50 106 ASN A C 1
ATOM 819 O O . ASN A 1 106 ? 1.951 -12.925 9.236 1.00 81.50 106 ASN A O 1
ATOM 823 N N . GLY A 1 107 ? 3.969 -11.954 9.298 1.00 85.19 107 GLY A N 1
ATOM 824 C CA . GLY A 1 107 ? 4.031 -11.860 10.759 1.00 85.19 107 GLY A CA 1
ATOM 825 C C . GLY A 1 107 ? 3.323 -10.630 11.334 1.00 85.19 107 GLY A C 1
ATOM 826 O O . GLY A 1 107 ? 2.873 -10.675 12.475 1.00 85.19 107 GLY A O 1
ATOM 827 N N . LEU A 1 108 ? 3.243 -9.543 10.562 1.00 88.56 108 LEU A N 1
ATOM 828 C CA . LEU A 1 108 ? 2.682 -8.256 10.990 1.00 88.56 108 LEU A CA 1
ATOM 829 C C . LEU A 1 108 ? 1.211 -8.066 10.590 1.00 88.56 108 LEU A C 1
ATOM 831 O O . LEU A 1 108 ? 0.493 -7.316 11.245 1.00 88.56 108 LEU A O 1
ATOM 835 N N . MET 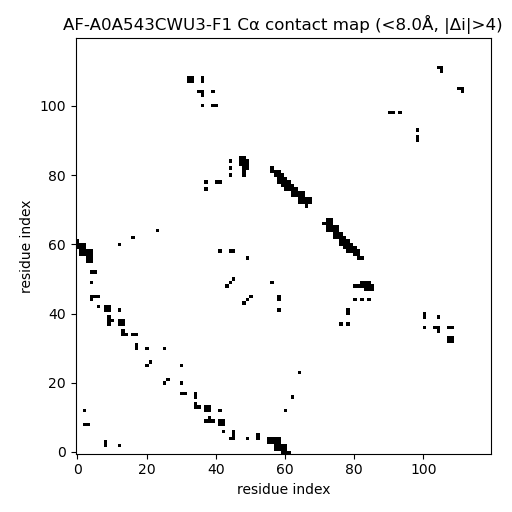A 1 109 ? 0.756 -8.710 9.511 1.00 89.25 109 MET A N 1
ATOM 836 C CA . MET A 1 109 ? -0.625 -8.602 9.030 1.00 89.25 109 MET A CA 1
ATOM 837 C C . MET A 1 109 ? -1.490 -9.761 9.522 1.00 89.25 109 MET A C 1
ATOM 839 O O . MET A 1 109 ? -1.058 -10.910 9.507 1.00 89.25 109 MET A O 1
ATOM 843 N N . ASP A 1 110 ? -2.767 -9.485 9.801 1.00 89.38 110 ASP A N 1
ATOM 844 C CA . ASP A 1 110 ? -3.764 -10.537 10.056 1.00 89.38 110 ASP A CA 1
ATOM 845 C C . ASP A 1 110 ? -3.937 -11.485 8.854 1.00 89.38 110 ASP A C 1
ATOM 847 O O . ASP A 1 110 ? -4.229 -12.671 9.010 1.00 89.38 110 ASP A O 1
ATOM 851 N N . GLN A 1 111 ? -3.809 -10.953 7.633 1.00 90.44 111 GLN A N 1
ATOM 852 C CA . GLN A 1 111 ? -3.924 -11.717 6.396 1.00 90.44 111 GLN A CA 1
ATOM 853 C C . GLN A 1 111 ? -3.142 -11.048 5.265 1.00 90.44 111 GLN A C 1
ATOM 855 O O . GLN A 1 111 ? -3.305 -9.856 5.005 1.00 90.44 111 GLN A O 1
ATOM 860 N N . VAL A 1 112 ? -2.371 -11.848 4.527 1.00 88.75 112 VAL A N 1
ATOM 861 C CA . VAL A 1 112 ? -1.757 -11.462 3.252 1.00 88.75 112 VAL A CA 1
ATOM 862 C C . VAL A 1 112 ? -2.270 -12.411 2.175 1.00 88.75 112 VAL A C 1
ATOM 864 O O . VAL A 1 112 ? -2.179 -13.628 2.316 1.00 88.75 112 VAL A O 1
ATOM 867 N N . LEU A 1 113 ? -2.826 -11.858 1.097 1.00 88.81 113 LEU A N 1
ATOM 868 C CA . LEU A 1 113 ? -3.253 -12.618 -0.074 1.00 88.81 113 LEU A CA 1
ATOM 869 C C . LEU A 1 113 ? -2.517 -12.084 -1.299 1.00 88.81 113 LEU A C 1
ATOM 871 O O . LEU A 1 113 ? -2.634 -10.904 -1.623 1.00 88.81 113 LEU A O 1
ATOM 875 N N . ILE A 1 114 ? -1.794 -12.967 -1.983 1.00 86.75 114 ILE A N 1
ATOM 876 C CA . ILE A 1 114 ? -1.130 -12.669 -3.250 1.00 86.75 114 ILE A CA 1
ATOM 877 C C . ILE A 1 114 ? -1.860 -13.444 -4.336 1.00 86.75 114 ILE A C 1
ATOM 879 O O . ILE A 1 114 ? -1.985 -14.665 -4.264 1.00 86.75 114 ILE A O 1
ATOM 883 N N . THR A 1 115 ? -2.365 -12.719 -5.326 1.00 85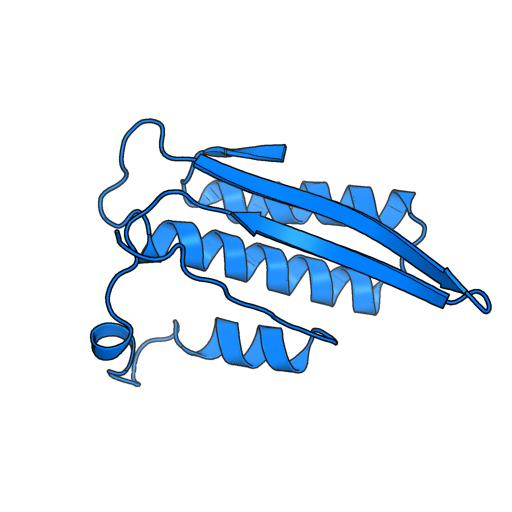.25 115 THR A N 1
ATOM 884 C CA . THR A 1 115 ? -3.008 -13.292 -6.507 1.00 85.25 115 THR A CA 1
ATOM 885 C C . THR A 1 115 ? -2.196 -12.918 -7.728 1.00 85.25 115 THR A C 1
ATOM 887 O O . THR A 1 115 ? -1.926 -11.737 -7.944 1.00 85.25 115 THR A O 1
ATOM 890 N N . HIS A 1 116 ? -1.856 -13.907 -8.542 1.00 79.88 116 HIS A N 1
ATOM 891 C CA . HIS A 1 116 ? -1.319 -13.670 -9.873 1.00 79.88 116 HIS A CA 1
ATOM 892 C C . HIS A 1 116 ? -2.495 -13.629 -10.847 1.00 79.88 116 HIS A C 1
ATOM 894 O O . HIS A 1 116 ? -3.421 -14.430 -10.718 1.00 79.88 116 HIS A O 1
ATOM 900 N N . GLY A 1 117 ? -2.498 -12.675 -11.780 1.00 65.81 117 GLY A N 1
ATOM 901 C CA . GLY A 1 117 ? -3.414 -12.764 -12.912 1.00 65.81 117 GLY A CA 1
ATOM 902 C C . GLY A 1 117 ? -3.082 -14.037 -13.679 1.00 65.81 117 GLY A C 1
ATOM 903 O O . GLY A 1 117 ? -1.904 -14.280 -13.940 1.00 65.81 117 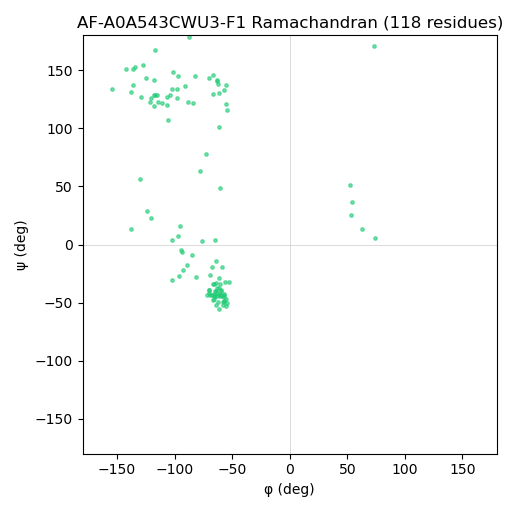GLY A O 1
ATOM 904 N N . ASP A 1 118 ? -4.087 -14.860 -13.980 1.00 47.19 118 ASP A N 1
ATOM 905 C CA . ASP A 1 118 ? -3.882 -16.037 -14.818 1.00 47.19 118 ASP A CA 1
ATOM 906 C C . ASP A 1 118 ? -3.235 -15.573 -16.128 1.00 47.19 118 ASP A C 1
ATOM 908 O O . ASP A 1 118 ? -3.811 -14.773 -16.870 1.00 47.19 118 ASP A O 1
ATOM 912 N N . SER A 1 119 ? -2.005 -16.026 -16.377 1.00 39.84 119 SER A N 1
ATOM 913 C CA . SER A 1 119 ? -1.369 -15.894 -17.682 1.00 39.84 119 SER A CA 1
ATOM 914 C C . SER A 1 119 ? -2.233 -16.666 -18.675 1.00 39.84 119 SER A C 1
ATOM 916 O O . SER A 1 119 ? -2.197 -17.896 -18.687 1.00 39.84 119 SER A O 1
ATOM 918 N N . VAL A 1 120 ? -3.059 -15.951 -19.439 1.00 33.53 120 VAL A N 1
ATOM 919 C CA . VAL A 1 120 ? -3.812 -16.516 -20.568 1.00 33.53 120 VAL A CA 1
ATOM 920 C C . VAL A 1 120 ? -2.878 -16.769 -21.741 1.00 33.53 120 VAL A C 1
ATOM 922 O O . VAL A 1 120 ? -2.013 -15.897 -21.993 1.00 33.53 120 VAL A O 1
#

Organism: NCBI:txid630975

pLDDT: mean 83.97, std 16.86, range [33.53, 97.75]

Foldseek 3Di:
DKAQLDLCVLVVQLVVQLVVCVVVVHDDLLSNLVSLLSSLVSPQCSVFFPVPRPPPWIKDWDWDWDDPPPRDIDIDIDIDGPGDGDDCVVVPPPPDPSPCSVVSNVVSDPDDDDDDDPPD

Radius of gyration: 15.05 Å; Cα contacts (8 Å, |Δi|>4): 141; chains: 1; bounding box: 42×30×37 Å

Mean predicted aligned error: 6.83 Å

InterPro domains:
  IPR003594 Histidine kinase/HSP90-like ATPase domain [PF13581] (4-116)
  IPR036890 Histidine kinase/HSP90-like ATPase superfamily [G3DSA:3.30.565.10] (1-120)
  IPR036890 Histidine kinase/HSP90-like ATPase superfamily [SSF55874] (26-115)
  IPR050267 Bacterial Anti-sigma-factor Serine-Protein Kinases [PTHR35526] (3-116)

Secondary structure (DSSP, 8-state):
-EEESSTHHHHHHHHHHHHHHHHTT--HHHHHHHHHHHHHHHHHHHHHH-TT--TT-EEEEEEEEEE-STT-EEEEEEEEE-S-PPPGGGG--TTSTTSSHHHHHHHHSS-----PPP--

Nearest PDB structures (foldseek):
  6m36-assembly2_K  TM=9.075E-01  e=1.018E-03  Bacillus subtilis subsp. subtilis str. 168
  6m37-assembly1_C-2  TM=8.660E-01  e=1.082E-03  Bacillus subtilis subsp. subtilis str. 168
  6m36-assembly1_G  TM=9.193E-01  e=4.105E-03  Bacillus subtilis subsp. subtilis str. 168
  1th8-assembly1_A-2  TM=7.804E-01  e=3.031E-03  Geobacillus stearothermophilus
  1thn-assembly1_A  TM=7.320E-01  e=5.231E-03  Geobacillus stearothermophilus

Sequence (120 aa):
MLLPAIPVAARTARLHLRHWLERESWPDQPGDDITYGVSEAVTNAIEHAYPAGIDDATVTVTAEVELLGTGMRRARVRISDHGHWRPILELSDGHGPHGHGLTLMNGLMDQVLITHGDSV

Solvent-accessible surface area (backbone atoms only — not comparable to full-atom values): 7264 Å² total; per-residue (Å²): 90,81,35,59,50,47,85,66,36,21,60,51,52,24,54,56,46,46,56,48,37,55,74,71,66,48,59,65,68,68,42,51,40,50,30,50,39,50,24,44,54,44,44,48,46,30,62,39,23,39,78,76,65,56,84,90,39,50,35,38,45,46,76,48,78,46,74,74,55,96,91,41,71,45,80,49,73,49,76,47,70,85,55,64,66,64,65,67,79,77,68,61,68,88,82,59,98,79,68,52,57,66,59,50,36,56,73,61,39,99,74,80,86,88,80,76,79,81,87,125